Protein AF-A0A952V1J0-F1 (afdb_monomer_lite)

Sequence (82 aa):
MRFVLAVVVSLLGAVVLLPGCNASCKAMEAQGLQTTCNGGARGYIWTGISCIYTSLCNCTGRDCQRLYATQESCETAHIHCR

Structure (mmCIF, N/CA/C/O backbone):
data_AF-A0A952V1J0-F1
#
_entry.id   AF-A0A952V1J0-F1
#
loop_
_atom_site.group_PDB
_atom_site.id
_atom_site.type_symbol
_atom_site.label_atom_id
_atom_site.label_alt_id
_atom_site.label_comp_id
_atom_site.label_asym_id
_atom_site.label_entity_id
_atom_site.label_seq_id
_atom_site.pdbx_PDB_ins_code
_atom_site.Cartn_x
_atom_site.Cartn_y
_atom_site.Cartn_z
_atom_site.occupancy
_atom_site.B_iso_or_equiv
_atom_site.auth_seq_id
_atom_site.auth_comp_id
_atom_site.auth_asym_id
_atom_site.auth_atom_id
_atom_site.pdbx_PDB_model_num
ATOM 1 N N . MET A 1 1 ? -36.145 -35.827 -3.310 1.00 40.97 1 MET A N 1
ATOM 2 C CA . MET A 1 1 ? -34.681 -35.954 -3.482 1.00 40.97 1 MET A CA 1
ATOM 3 C C . MET A 1 1 ? -34.061 -34.832 -2.635 1.00 40.97 1 MET A C 1
ATOM 5 O O . MET A 1 1 ? -34.082 -33.704 -3.085 1.00 40.97 1 MET A O 1
ATOM 9 N N . ARG A 1 2 ? -33.880 -34.943 -1.301 1.00 49.03 2 ARG A N 1
ATOM 10 C CA . ARG A 1 2 ? -32.729 -35.545 -0.567 1.00 49.03 2 ARG A CA 1
ATOM 11 C C . ARG A 1 2 ? -31.432 -35.313 -1.363 1.00 49.03 2 ARG A C 1
ATOM 13 O O . ARG A 1 2 ? -31.355 -35.846 -2.457 1.00 49.03 2 ARG A O 1
ATOM 20 N N . PHE A 1 3 ? -30.504 -34.439 -0.960 1.00 44.44 3 PHE A N 1
ATOM 21 C CA . PHE A 1 3 ? -29.681 -34.536 0.253 1.00 44.44 3 PHE A CA 1
ATOM 22 C C . PHE A 1 3 ? -29.415 -33.173 0.921 1.00 44.44 3 PHE A C 1
ATOM 24 O O . PHE A 1 3 ? -28.692 -32.336 0.394 1.00 44.44 3 PHE A O 1
ATOM 31 N N . VAL A 1 4 ? -29.960 -32.997 2.125 1.00 55.41 4 VAL A N 1
ATOM 32 C CA . VAL A 1 4 ? -29.432 -32.072 3.134 1.00 55.41 4 VAL A CA 1
ATOM 33 C C . VAL A 1 4 ? -28.394 -32.881 3.908 1.00 55.41 4 VAL A C 1
ATOM 35 O O . VAL A 1 4 ? -28.766 -33.827 4.599 1.00 55.41 4 VAL A O 1
ATOM 38 N N . LEU A 1 5 ? -27.106 -32.578 3.749 1.00 51.78 5 LEU A N 1
ATOM 39 C CA . LEU A 1 5 ? -26.049 -33.163 4.575 1.00 51.78 5 LEU A CA 1
ATOM 40 C C . LEU A 1 5 ? -25.629 -32.129 5.613 1.00 51.78 5 LEU A C 1
ATOM 42 O O . LEU A 1 5 ? -24.894 -31.185 5.338 1.00 51.78 5 LEU A O 1
ATOM 46 N N . ALA A 1 6 ? -26.192 -32.319 6.803 1.00 50.81 6 ALA A N 1
ATOM 47 C CA . ALA A 1 6 ? -25.833 -31.638 8.028 1.00 50.81 6 ALA A CA 1
ATOM 48 C C . ALA A 1 6 ? -24.347 -31.866 8.334 1.00 50.81 6 ALA A C 1
ATOM 50 O O . ALA A 1 6 ? -23.911 -33.004 8.512 1.00 50.81 6 ALA A O 1
ATOM 51 N N . VAL A 1 7 ? -23.575 -30.783 8.415 1.00 56.69 7 VAL A N 1
ATOM 52 C CA . VAL A 1 7 ? -22.233 -30.830 8.995 1.00 56.69 7 VAL A CA 1
ATOM 53 C C . VAL A 1 7 ? -22.403 -30.794 10.510 1.00 56.69 7 VAL A C 1
ATOM 55 O O . VAL A 1 7 ? -22.852 -29.809 11.090 1.00 56.69 7 VAL A O 1
ATOM 58 N N . VAL A 1 8 ? -22.115 -31.938 11.120 1.00 52.25 8 VAL A N 1
ATOM 59 C CA . VAL A 1 8 ? -22.191 -32.204 12.554 1.00 52.25 8 VAL A CA 1
ATOM 60 C C . VAL A 1 8 ? -21.206 -31.302 13.303 1.00 52.25 8 VAL A C 1
ATOM 62 O O . VAL A 1 8 ? -19.998 -31.349 13.076 1.00 52.25 8 VAL A O 1
ATOM 65 N N . VAL A 1 9 ? -21.740 -30.490 14.216 1.00 57.66 9 VAL A N 1
ATOM 66 C CA . VAL A 1 9 ? -20.986 -29.681 15.181 1.00 57.66 9 VAL A CA 1
ATOM 67 C C . VAL A 1 9 ? -20.225 -30.616 16.125 1.00 57.66 9 VAL A C 1
ATOM 69 O O . VAL A 1 9 ? -20.836 -31.347 16.899 1.00 57.66 9 VAL A O 1
ATOM 72 N N . SER A 1 10 ? -18.891 -30.586 16.063 1.00 54.19 10 SER A N 1
ATOM 73 C CA . SER A 1 10 ? -18.002 -31.264 17.017 1.00 54.19 10 SER A CA 1
ATOM 74 C C . SER A 1 10 ? -17.351 -30.223 17.937 1.00 54.19 10 SER A C 1
ATOM 76 O O . SER A 1 10 ? -16.657 -29.320 17.479 1.00 54.19 10 SER A O 1
ATOM 78 N N . LEU A 1 11 ? -17.610 -30.339 19.240 1.00 57.25 11 LEU A N 1
ATOM 79 C CA . LEU A 1 11 ? -17.307 -29.381 20.317 1.00 57.25 11 LEU A CA 1
ATOM 80 C C . LEU A 1 11 ? -15.843 -29.377 20.822 1.00 57.25 11 LEU A C 1
ATOM 82 O O . LEU A 1 11 ? -15.594 -29.125 21.996 1.00 57.25 11 LEU A O 1
ATOM 86 N N . LEU A 1 12 ? -14.845 -29.600 19.966 1.00 55.59 12 LEU A N 1
ATOM 87 C CA . LEU A 1 12 ? -13.428 -29.483 20.342 1.00 55.59 12 LEU A CA 1
ATOM 88 C C . LEU A 1 12 ? -12.664 -28.699 19.273 1.00 55.59 12 LEU A C 1
ATOM 90 O O . LEU A 1 12 ? -12.226 -29.259 18.275 1.00 55.59 12 LEU A O 1
ATOM 94 N N . GLY A 1 13 ? -12.541 -27.388 19.500 1.00 54.34 13 GLY A N 1
ATOM 95 C CA . GLY A 1 13 ? -11.441 -26.545 19.021 1.00 54.34 13 GLY A CA 1
ATOM 96 C C . GLY A 1 13 ? -10.958 -26.767 17.588 1.00 54.34 13 GLY A C 1
ATOM 97 O O . GLY A 1 13 ? -9.760 -26.927 17.377 1.00 54.34 13 GLY A O 1
ATOM 98 N N . ALA A 1 14 ? -11.844 -26.730 16.595 1.00 56.06 14 ALA A N 1
ATOM 99 C CA . ALA A 1 14 ? -11.407 -26.545 15.218 1.00 56.06 14 ALA A CA 1
ATOM 100 C C . ALA A 1 14 ? -11.013 -25.071 15.039 1.00 56.06 14 ALA A C 1
ATOM 102 O O . ALA A 1 14 ? -11.821 -24.248 14.609 1.00 56.06 14 ALA A O 1
ATOM 103 N N . VAL A 1 15 ? -9.776 -24.721 15.415 1.00 57.31 15 VAL A N 1
ATOM 104 C CA . VAL A 1 15 ? -9.141 -23.497 14.918 1.00 57.31 15 VAL A CA 1
ATOM 105 C C . VAL A 1 15 ? -9.106 -23.657 13.407 1.00 57.31 15 VAL A C 1
ATOM 107 O O . VAL A 1 15 ? -8.316 -24.432 12.869 1.00 57.31 15 VAL A O 1
ATOM 110 N N . VAL A 1 16 ? -10.025 -22.979 12.726 1.00 54.91 16 VAL A N 1
ATOM 111 C CA . VAL A 1 16 ? -10.008 -22.853 11.277 1.00 54.91 16 VAL A CA 1
ATOM 112 C C . VAL A 1 16 ? -8.753 -22.046 10.962 1.00 54.91 16 VAL A C 1
ATOM 114 O O . VAL A 1 16 ? -8.774 -20.818 10.960 1.00 54.91 16 VAL A O 1
ATOM 117 N N . LEU A 1 17 ? -7.630 -22.734 10.759 1.00 53.84 17 LEU A N 1
ATOM 118 C CA . LEU A 1 17 ? -6.448 -22.166 10.131 1.00 53.84 17 LEU A CA 1
ATOM 119 C C . LEU A 1 17 ? -6.816 -21.941 8.664 1.00 53.84 17 LEU A C 1
ATOM 121 O O . LEU A 1 17 ? -6.415 -22.689 7.775 1.00 53.84 17 LEU A O 1
ATOM 125 N N . LEU A 1 18 ? -7.626 -20.907 8.414 1.00 55.44 18 LEU A N 1
ATOM 126 C CA . LEU A 1 18 ? -7.561 -20.216 7.141 1.00 55.44 18 LEU A CA 1
ATOM 127 C C . LEU A 1 18 ? -6.073 -19.910 6.961 1.00 55.44 18 LEU A C 1
ATOM 129 O O . LEU A 1 18 ? -5.470 -19.373 7.898 1.00 55.44 18 LEU A O 1
ATOM 133 N N . PRO A 1 19 ? -5.448 -20.262 5.828 1.00 49.78 19 PRO A N 1
ATOM 134 C CA . PRO A 1 19 ? -4.165 -19.695 5.475 1.00 49.78 19 PRO A CA 1
ATOM 135 C C . PRO A 1 19 ? -4.427 -18.206 5.251 1.00 49.78 19 PRO A C 1
ATOM 137 O O . 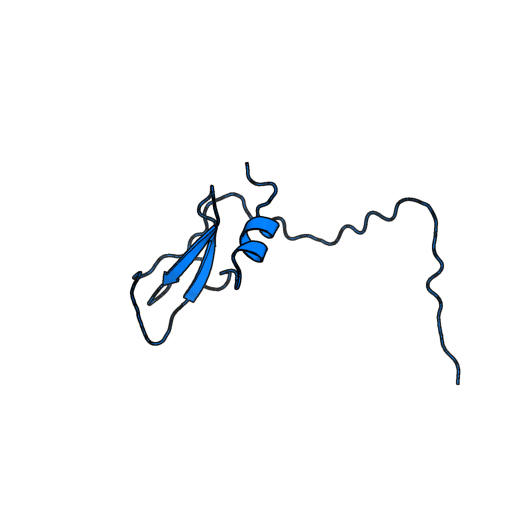PRO A 1 19 ? -4.597 -17.742 4.129 1.00 49.78 19 PRO A O 1
ATOM 140 N N . GLY A 1 20 ? -4.547 -17.457 6.348 1.00 51.50 20 GLY A N 1
ATOM 141 C CA . GLY A 1 20 ? -4.394 -16.029 6.345 1.00 51.50 20 GLY A CA 1
ATOM 142 C C . GLY A 1 20 ? -2.996 -15.844 5.812 1.00 51.50 20 GLY A C 1
ATOM 143 O O . GLY A 1 20 ? -2.022 -16.155 6.498 1.00 51.50 20 GLY A O 1
ATOM 144 N N . CYS A 1 21 ? -2.896 -15.461 4.543 1.00 59.12 21 CYS A N 1
ATOM 145 C CA . CYS A 1 21 ? -1.671 -14.911 4.012 1.00 59.12 21 CYS A CA 1
ATOM 146 C C . CYS A 1 21 ? -1.343 -13.736 4.928 1.00 59.12 21 CYS A C 1
ATOM 148 O O . CYS A 1 21 ? -1.934 -12.669 4.796 1.00 59.12 21 CYS A O 1
ATOM 150 N N . ASN A 1 22 ? -0.490 -13.978 5.924 1.00 73.25 22 ASN A N 1
ATOM 151 C CA . ASN A 1 22 ? -0.060 -12.942 6.838 1.00 73.25 22 ASN A CA 1
ATOM 152 C C . ASN A 1 22 ? 0.683 -11.930 5.972 1.00 73.25 22 ASN A C 1
ATOM 154 O O . ASN A 1 22 ? 1.666 -12.289 5.311 1.00 73.25 22 ASN A O 1
ATOM 158 N N . ALA A 1 23 ? 0.145 -10.717 5.868 1.00 88.19 23 ALA A N 1
ATOM 159 C CA . ALA A 1 23 ? 0.762 -9.712 5.031 1.00 88.19 23 ALA A CA 1
ATOM 160 C C . ALA A 1 23 ? 2.151 -9.390 5.596 1.00 88.19 23 ALA A C 1
ATOM 162 O O . ALA A 1 23 ? 2.398 -9.447 6.801 1.00 88.19 23 ALA A O 1
ATOM 163 N N . SER A 1 24 ? 3.103 -9.117 4.708 1.00 91.88 24 SER A N 1
ATOM 164 C CA . SER A 1 24 ? 4.457 -8.774 5.133 1.00 91.88 24 SER A CA 1
ATOM 165 C C . SER A 1 24 ? 4.438 -7.442 5.878 1.00 91.88 24 SER A C 1
ATOM 167 O O . SER A 1 24 ? 3.958 -6.453 5.343 1.00 91.88 24 SER A O 1
ATOM 169 N N . CYS A 1 25 ? 5.077 -7.379 7.047 1.00 94.12 25 CYS A N 1
ATOM 170 C CA . CYS A 1 25 ? 5.224 -6.119 7.779 1.00 94.12 25 CYS A CA 1
ATOM 171 C C . CYS A 1 25 ? 6.198 -5.129 7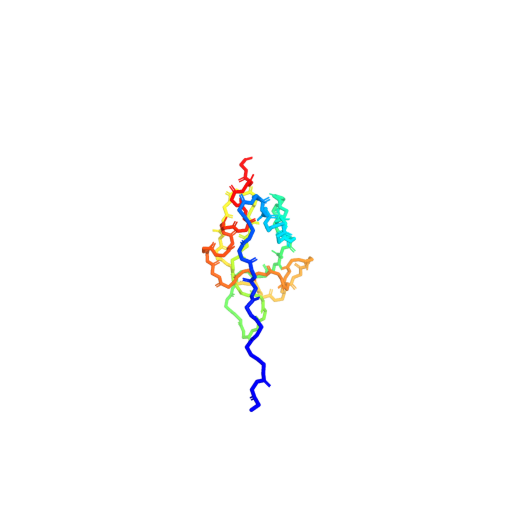.132 1.00 94.12 25 CYS A C 1
ATOM 173 O O . CYS A 1 25 ? 6.220 -3.960 7.511 1.00 94.12 25 CYS A O 1
ATOM 175 N N . LYS A 1 26 ? 6.996 -5.562 6.148 1.00 94.62 26 LYS A N 1
ATOM 176 C CA . LYS A 1 26 ? 7.802 -4.639 5.339 1.00 94.62 26 LYS A CA 1
ATOM 177 C C . LYS A 1 26 ? 6.894 -3.729 4.519 1.00 94.62 26 LYS A C 1
ATOM 179 O O . LYS A 1 26 ? 5.885 -4.191 3.994 1.00 94.62 26 LYS A O 1
ATOM 184 N N . ALA A 1 27 ? 7.307 -2.473 4.367 1.00 95.62 27 ALA A N 1
ATOM 185 C CA . ALA A 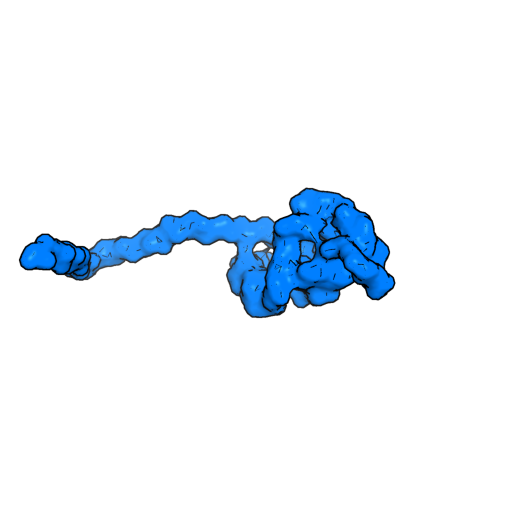1 27 ? 6.658 -1.529 3.468 1.00 95.62 27 ALA A CA 1
ATOM 186 C C . ALA A 1 27 ? 6.488 -2.130 2.065 1.00 95.62 27 ALA A C 1
ATOM 188 O O . ALA A 1 27 ? 7.397 -2.791 1.554 1.00 95.62 27 ALA A O 1
ATOM 189 N N . MET A 1 28 ? 5.329 -1.893 1.457 1.00 95.06 28 MET A N 1
ATOM 190 C CA . MET A 1 28 ? 5.041 -2.337 0.098 1.00 95.06 28 MET A CA 1
ATOM 191 C C . MET A 1 28 ? 5.923 -1.593 -0.909 1.00 95.06 28 MET A C 1
ATOM 193 O O . MET A 1 28 ? 6.085 -0.375 -0.857 1.00 95.06 28 MET A O 1
ATOM 197 N N . GLU A 1 29 ? 6.453 -2.332 -1.874 1.00 95.06 29 GLU A N 1
ATOM 198 C CA . GLU A 1 29 ? 7.250 -1.832 -2.988 1.00 95.06 29 GLU A CA 1
ATOM 199 C C . GLU A 1 29 ? 6.336 -1.501 -4.175 1.00 95.06 29 GLU A C 1
ATOM 201 O O . GLU A 1 29 ? 6.267 -2.235 -5.169 1.00 95.06 29 GLU A O 1
ATOM 206 N N . ALA A 1 30 ? 5.595 -0.401 -4.046 1.00 91.88 30 ALA A N 1
ATOM 207 C CA . ALA A 1 30 ? 4.805 0.196 -5.116 1.00 91.88 30 ALA A CA 1
ATOM 208 C C . ALA A 1 30 ? 5.256 1.648 -5.304 1.00 91.88 30 ALA A C 1
ATOM 210 O O . ALA A 1 30 ? 5.068 2.496 -4.433 1.00 91.88 30 ALA A O 1
ATOM 211 N N . GLN A 1 31 ? 5.897 1.922 -6.435 1.00 90.69 31 GLN A N 1
ATOM 212 C CA . GLN A 1 31 ? 6.490 3.215 -6.762 1.00 90.69 31 GLN A CA 1
ATOM 213 C C . GLN A 1 31 ? 5.854 3.757 -8.035 1.00 90.69 31 GLN A C 1
ATOM 215 O O . GLN A 1 31 ? 5.416 3.002 -8.893 1.00 90.69 31 GLN A O 1
ATOM 220 N N . GLY A 1 32 ? 5.794 5.073 -8.178 1.00 89.12 32 GLY A N 1
ATOM 221 C CA . GLY A 1 32 ? 5.203 5.704 -9.350 1.00 89.12 32 GLY A CA 1
ATOM 222 C C . GLY A 1 32 ? 4.992 7.193 -9.136 1.00 89.12 32 GLY A C 1
ATOM 223 O O . GLY A 1 32 ? 5.246 7.733 -8.058 1.00 89.12 32 GLY A O 1
ATOM 224 N N . LEU A 1 33 ? 4.518 7.864 -10.178 1.00 89.00 33 LEU A N 1
ATOM 225 C CA . LEU A 1 33 ? 4.173 9.279 -10.102 1.00 89.00 33 LEU A CA 1
ATOM 226 C C . LEU A 1 33 ? 2.873 9.442 -9.307 1.00 89.00 33 LEU A C 1
ATOM 228 O O . LEU A 1 33 ? 1.821 8.974 -9.740 1.00 89.00 33 LEU A O 1
ATOM 232 N N . GLN A 1 34 ? 2.950 10.129 -8.165 1.00 86.25 34 GLN A N 1
ATOM 233 C CA . GLN A 1 34 ? 1.796 10.454 -7.321 1.00 86.25 34 GLN A CA 1
ATOM 234 C C . GLN A 1 34 ? 1.017 11.641 -7.900 1.00 86.25 34 GLN A C 1
ATOM 236 O O . GLN A 1 34 ? 1.084 12.761 -7.401 1.00 86.25 34 GLN A O 1
ATOM 241 N N . THR A 1 35 ? 0.322 11.403 -9.011 1.00 85.25 35 THR A N 1
ATOM 242 C CA . THR A 1 35 ? -0.490 12.407 -9.710 1.00 85.25 35 THR A CA 1
ATOM 243 C C . THR A 1 35 ? -1.788 11.793 -10.239 1.00 85.25 35 THR A C 1
ATOM 245 O O . THR A 1 35 ? -2.046 10.596 -10.090 1.00 85.25 35 THR A O 1
ATOM 248 N N . THR A 1 36 ? -2.638 12.620 -10.846 1.00 83.19 36 THR A N 1
ATOM 249 C CA . THR A 1 36 ? -3.860 12.162 -11.514 1.00 83.19 36 THR A CA 1
ATOM 250 C C . THR A 1 36 ? -3.534 11.752 -12.947 1.00 83.19 36 THR A C 1
ATOM 252 O O . THR A 1 36 ? -3.032 12.550 -13.732 1.00 83.19 36 THR A O 1
ATOM 255 N N . CYS A 1 37 ? -3.839 10.511 -13.309 1.00 85.38 37 CYS A N 1
ATOM 256 C CA . CYS A 1 37 ? -3.673 9.985 -14.664 1.00 85.38 37 CYS A CA 1
ATOM 257 C C . CYS A 1 37 ? -4.770 8.967 -14.974 1.00 85.38 37 CYS A C 1
ATOM 259 O O . CYS A 1 37 ? -5.360 8.382 -14.068 1.00 85.38 37 CYS A O 1
ATOM 261 N N . ASN A 1 38 ? -5.037 8.731 -16.260 1.00 80.25 38 ASN A N 1
ATOM 262 C CA . ASN A 1 38 ? -6.162 7.910 -16.726 1.00 80.25 38 ASN A CA 1
ATOM 263 C C . ASN A 1 38 ? -5.936 6.381 -16.618 1.00 80.25 38 ASN A C 1
ATOM 265 O O . ASN A 1 38 ? -6.702 5.601 -17.169 1.00 80.25 38 ASN A O 1
ATOM 269 N N . GLY A 1 39 ? -4.889 5.948 -15.908 1.00 77.94 39 GLY A N 1
ATOM 270 C CA . GLY A 1 39 ? -4.528 4.546 -15.673 1.00 77.94 39 GLY A CA 1
ATOM 271 C C . GLY A 1 39 ? -3.525 4.419 -14.521 1.00 77.94 39 GLY A C 1
ATOM 272 O O . GLY A 1 39 ? -3.141 5.426 -13.940 1.00 77.94 39 GLY A O 1
ATOM 273 N N . GLY A 1 40 ? -3.101 3.203 -14.172 1.00 86.19 40 GLY A N 1
ATOM 274 C CA . GLY A 1 40 ? -2.148 2.955 -13.078 1.00 86.19 40 GLY A CA 1
ATOM 275 C C . GLY A 1 40 ? -2.757 2.207 -11.891 1.00 86.19 40 GLY A C 1
ATOM 276 O O . GLY A 1 40 ? -3.841 1.636 -12.003 1.00 86.19 40 GLY A O 1
ATOM 277 N N . ALA A 1 41 ? -2.044 2.190 -10.765 1.00 89.88 41 ALA A N 1
ATOM 278 C CA . ALA A 1 41 ? -2.474 1.503 -9.550 1.00 89.88 41 ALA A CA 1
ATOM 279 C C . ALA A 1 41 ? -3.036 2.514 -8.547 1.00 89.88 41 ALA A C 1
ATOM 281 O O . ALA A 1 41 ? -2.421 3.549 -8.289 1.00 89.88 41 ALA A O 1
ATOM 282 N N . ARG A 1 42 ? -4.210 2.221 -7.986 1.00 92.94 42 ARG A N 1
ATOM 283 C CA . ARG A 1 42 ? -4.860 3.062 -6.977 1.00 92.94 42 ARG A CA 1
ATOM 284 C C . ARG A 1 42 ? -5.403 2.192 -5.861 1.00 92.94 42 ARG A C 1
ATOM 286 O O . ARG A 1 42 ? -5.926 1.113 -6.129 1.00 92.94 42 ARG A O 1
ATOM 293 N N . GLY A 1 43 ? -5.289 2.676 -4.635 1.00 94.50 43 GLY A N 1
ATOM 294 C CA . GLY A 1 43 ? -5.711 1.947 -3.448 1.00 94.50 43 GLY A CA 1
ATOM 295 C C . GLY A 1 43 ? -4.822 2.270 -2.260 1.00 94.50 43 GLY A C 1
ATOM 296 O O . GLY A 1 43 ? -4.129 3.286 -2.245 1.00 94.50 43 GLY A O 1
ATOM 297 N N . TYR A 1 44 ? -4.844 1.397 -1.266 1.00 96.06 44 TYR A N 1
ATOM 298 C CA . TYR A 1 44 ? -4.105 1.556 -0.025 1.00 96.06 44 TYR A CA 1
ATOM 299 C C . TYR A 1 44 ? -2.842 0.699 -0.035 1.00 96.06 44 TYR A C 1
ATOM 301 O O . TYR A 1 44 ? -2.879 -0.471 -0.427 1.00 96.06 44 TYR A O 1
ATOM 309 N N . ILE A 1 45 ? -1.733 1.294 0.403 1.00 95.62 45 ILE A N 1
ATOM 310 C CA . ILE A 1 45 ? -0.441 0.626 0.571 1.00 95.62 45 ILE A CA 1
ATOM 311 C C . ILE A 1 45 ? -0.016 0.652 2.034 1.00 95.62 45 ILE A C 1
ATOM 313 O O . ILE A 1 45 ? -0.225 1.646 2.730 1.00 95.62 45 ILE A O 1
ATOM 317 N N . TRP A 1 46 ? 0.623 -0.425 2.479 1.00 96.38 46 TRP A N 1
ATOM 318 C CA . TRP A 1 46 ? 1.271 -0.487 3.780 1.00 96.38 46 TRP A CA 1
ATOM 319 C C . TRP A 1 46 ? 2.649 0.171 3.719 1.00 96.38 46 TRP A C 1
ATOM 321 O O . TRP A 1 46 ? 3.504 -0.218 2.922 1.00 96.38 46 TRP A O 1
ATOM 331 N N . THR A 1 47 ? 2.880 1.157 4.580 1.00 94.31 47 THR A N 1
ATOM 332 C CA . THR A 1 47 ? 4.149 1.905 4.654 1.00 94.31 47 THR A CA 1
ATOM 333 C C . THR A 1 47 ? 5.19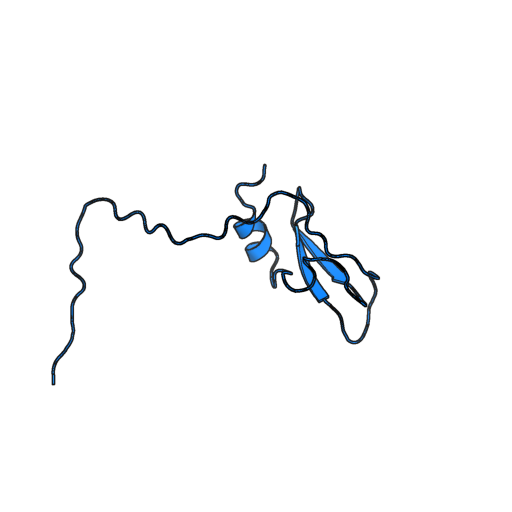8 1.241 5.546 1.00 94.31 47 THR A C 1
ATOM 335 O O . THR A 1 47 ? 6.300 1.764 5.683 1.00 94.31 47 THR A O 1
ATOM 338 N N . GLY A 1 48 ? 4.874 0.110 6.176 1.00 94.06 48 GLY A N 1
ATOM 339 C CA . GLY A 1 48 ? 5.649 -0.441 7.291 1.00 94.06 48 GLY A CA 1
ATOM 340 C C . GLY A 1 48 ? 5.100 -0.039 8.662 1.00 94.06 48 GLY A C 1
ATOM 341 O O . GLY A 1 48 ? 5.423 -0.693 9.646 1.00 94.06 48 GLY A O 1
ATOM 342 N N . ILE A 1 49 ? 4.281 1.018 8.719 1.00 94.56 49 ILE A N 1
ATOM 343 C CA . ILE A 1 49 ? 3.768 1.608 9.967 1.00 94.56 49 ILE A CA 1
ATOM 344 C C . ILE A 1 49 ? 2.249 1.817 9.906 1.00 94.56 49 ILE A C 1
ATOM 346 O O . ILE A 1 49 ? 1.554 1.611 10.894 1.00 94.56 49 ILE A O 1
ATOM 350 N N . SER A 1 50 ? 1.733 2.256 8.758 1.00 95.19 50 SER A N 1
ATOM 351 C CA . SER A 1 50 ? 0.307 2.527 8.547 1.00 95.19 50 SER A CA 1
ATOM 352 C C . SER A 1 50 ? -0.106 2.326 7.092 1.00 95.19 50 SER A C 1
ATOM 354 O O . SER A 1 50 ? 0.744 2.315 6.188 1.00 95.19 50 SER A O 1
ATOM 356 N N . CYS A 1 51 ? -1.411 2.209 6.849 1.00 96.38 51 CYS A N 1
ATOM 357 C CA . CYS A 1 51 ? -1.962 2.206 5.502 1.00 96.38 51 CYS A CA 1
ATOM 358 C C . CYS A 1 51 ? -2.253 3.623 5.006 1.00 96.38 51 CYS A C 1
ATOM 360 O O . CYS A 1 51 ? -2.963 4.394 5.651 1.00 96.38 51 CYS A O 1
ATOM 362 N N . ILE A 1 52 ? -1.755 3.955 3.814 1.00 95.31 52 ILE A N 1
ATOM 363 C CA . ILE A 1 52 ? -2.019 5.242 3.159 1.00 95.31 52 ILE A CA 1
ATOM 364 C C . ILE A 1 52 ? -2.662 5.029 1.796 1.00 95.31 52 ILE A C 1
ATOM 366 O O . ILE A 1 52 ? -2.320 4.088 1.079 1.00 95.31 52 ILE A O 1
ATOM 370 N N . TYR A 1 53 ? -3.584 5.917 1.425 1.00 94.69 53 TYR A N 1
ATOM 371 C CA . TYR A 1 53 ? -4.122 5.942 0.071 1.00 94.69 53 TYR A CA 1
ATOM 372 C C . TYR A 1 53 ? -3.070 6.489 -0.897 1.00 94.69 53 TYR A C 1
ATOM 374 O O . TYR A 1 53 ? -2.446 7.517 -0.633 1.00 94.69 53 TYR A O 1
ATOM 382 N N . THR A 1 54 ? -2.902 5.828 -2.037 1.00 91.69 54 THR A N 1
ATOM 383 C CA . THR A 1 54 ? -2.017 6.276 -3.106 1.00 91.69 54 THR A CA 1
ATOM 384 C C . THR A 1 54 ? -2.662 6.095 -4.477 1.00 91.69 54 THR A C 1
ATOM 386 O O . THR A 1 54 ? -3.505 5.223 -4.703 1.00 91.69 54 THR A O 1
ATOM 389 N N . SER A 1 55 ? -2.246 6.947 -5.409 1.00 93.00 55 SER A N 1
ATOM 390 C CA . SER A 1 55 ? -2.564 6.855 -6.829 1.00 93.00 55 SER A CA 1
ATOM 391 C C . SER A 1 55 ? -1.255 6.973 -7.592 1.00 93.00 55 SER A C 1
ATOM 393 O O . SER A 1 55 ? -0.675 8.054 -7.669 1.00 93.00 55 SER A O 1
ATOM 395 N N . LEU A 1 56 ? -0.777 5.847 -8.115 1.00 92.19 56 LEU A N 1
ATOM 396 C CA . LEU A 1 56 ? 0.524 5.717 -8.755 1.00 92.19 56 LEU A CA 1
ATOM 397 C C . LEU A 1 56 ? 0.351 5.560 -10.263 1.00 92.19 56 LEU A C 1
ATOM 399 O O . LEU A 1 56 ? -0.035 4.502 -10.774 1.00 92.19 56 LEU A O 1
ATOM 403 N N . CYS A 1 57 ? 0.689 6.623 -10.983 1.00 92.81 57 CYS A N 1
ATOM 404 C CA . CYS A 1 57 ? 0.827 6.602 -12.430 1.00 92.81 57 CYS A CA 1
ATOM 405 C C . CYS A 1 57 ? 2.091 5.834 -12.815 1.00 92.81 57 CYS A C 1
ATOM 407 O O . CYS A 1 57 ? 3.150 6.066 -12.228 1.00 92.81 57 CYS A O 1
ATOM 409 N N . ASN A 1 58 ? 1.982 4.953 -13.818 1.00 91.19 58 ASN A N 1
ATOM 410 C CA . ASN A 1 58 ? 3.064 4.055 -14.242 1.00 91.19 58 ASN A CA 1
ATOM 411 C C . ASN A 1 58 ? 3.681 3.303 -13.056 1.00 91.19 58 ASN A C 1
ATOM 413 O O . ASN A 1 58 ? 4.888 3.369 -12.836 1.00 91.19 58 ASN A O 1
ATOM 417 N N . CYS A 1 59 ? 2.832 2.638 -12.266 1.00 92.75 59 CYS A N 1
ATOM 418 C CA . CYS A 1 59 ? 3.283 1.938 -11.072 1.00 92.75 59 CYS A CA 1
ATOM 419 C C . CYS A 1 59 ? 4.330 0.867 -11.422 1.00 92.75 59 CYS A C 1
ATOM 421 O O . CYS A 1 59 ? 4.080 -0.000 -12.262 1.00 92.75 59 CYS A O 1
ATOM 423 N N . THR A 1 60 ? 5.476 0.914 -10.751 1.00 92.62 60 THR A N 1
ATOM 424 C CA . THR A 1 60 ? 6.554 -0.073 -10.814 1.00 92.62 60 THR A CA 1
ATOM 425 C C . THR A 1 60 ? 6.821 -0.675 -9.436 1.00 92.62 60 THR A C 1
ATOM 427 O O . THR A 1 60 ? 6.565 -0.063 -8.399 1.00 92.62 60 THR A O 1
ATOM 430 N N . GLY A 1 61 ? 7.331 -1.906 -9.424 1.00 92.69 61 GLY A N 1
ATOM 431 C CA . GLY A 1 61 ? 7.579 -2.664 -8.199 1.00 92.69 61 GLY A CA 1
ATOM 432 C C . GLY A 1 61 ? 6.664 -3.878 -8.056 1.00 92.69 61 GLY A C 1
ATOM 433 O O . GLY A 1 61 ? 5.717 -4.079 -8.822 1.00 92.69 61 GLY A O 1
ATOM 434 N N . ARG A 1 62 ? 6.991 -4.738 -7.091 1.00 92.62 62 ARG A N 1
ATOM 435 C CA . ARG A 1 62 ? 6.341 -6.049 -6.914 1.00 92.62 62 ARG A CA 1
ATOM 436 C C . ARG A 1 62 ? 4.931 -5.940 -6.339 1.00 92.62 62 ARG A C 1
ATOM 438 O O . ARG A 1 62 ? 4.154 -6.886 -6.445 1.00 92.62 62 ARG A O 1
ATOM 445 N N . ASP A 1 63 ? 4.596 -4.795 -5.751 1.00 94.12 63 ASP A N 1
ATOM 446 C CA . ASP A 1 63 ? 3.337 -4.590 -5.040 1.00 94.12 63 ASP A CA 1
ATOM 447 C C . ASP A 1 63 ? 2.277 -3.824 -5.823 1.00 94.12 63 ASP A C 1
ATOM 449 O O . ASP A 1 63 ? 1.145 -3.729 -5.364 1.00 94.12 63 ASP A O 1
ATOM 453 N N . CYS A 1 64 ? 2.576 -3.350 -7.031 1.00 92.12 64 CYS A N 1
ATOM 454 C CA . CYS A 1 64 ? 1.643 -2.544 -7.824 1.00 92.12 64 CYS A CA 1
ATOM 455 C C . CYS A 1 64 ? 0.305 -3.218 -8.151 1.00 92.12 64 CYS A C 1
ATOM 457 O O . CYS A 1 64 ? -0.672 -2.528 -8.420 1.00 92.12 64 CYS A O 1
ATOM 459 N N . GLN A 1 65 ? 0.250 -4.550 -8.148 1.00 90.38 65 GLN A N 1
ATOM 460 C CA . GLN A 1 65 ? -0.979 -5.322 -8.380 1.00 90.38 65 GLN A CA 1
ATOM 461 C C . GLN A 1 65 ? -1.600 -5.852 -7.078 1.00 90.38 65 GLN A C 1
ATOM 463 O O . GLN A 1 65 ? -2.532 -6.649 -7.115 1.00 90.38 65 GLN A O 1
ATOM 468 N N . ARG A 1 66 ? -1.065 -5.443 -5.922 1.00 92.50 66 ARG A N 1
ATOM 469 C CA . ARG A 1 66 ? -1.461 -5.919 -4.588 1.00 92.50 66 ARG A CA 1
ATOM 470 C C . ARG A 1 66 ? -1.993 -4.800 -3.693 1.00 92.50 66 ARG A C 1
ATOM 472 O O . ARG A 1 66 ? -2.052 -4.973 -2.481 1.00 92.50 66 ARG A O 1
ATOM 479 N N . LEU A 1 67 ? -2.358 -3.654 -4.273 1.00 93.69 67 LEU A N 1
ATOM 480 C CA . LEU A 1 67 ? -2.965 -2.554 -3.524 1.00 93.69 67 LEU A CA 1
ATOM 481 C C . LEU A 1 67 ? -4.318 -2.988 -2.962 1.00 93.69 67 LEU A C 1
ATOM 483 O O . LEU A 1 67 ? -5.116 -3.644 -3.633 1.00 93.69 67 LEU A O 1
ATOM 487 N N . TYR A 1 68 ? -4.584 -2.570 -1.733 1.00 96.00 68 TYR A N 1
ATOM 488 C CA . TYR A 1 68 ? -5.848 -2.835 -1.067 1.00 96.00 68 TYR A CA 1
ATOM 489 C C . TYR A 1 68 ? -6.918 -1.857 -1.546 1.00 96.00 68 TYR A C 1
ATOM 491 O O . TYR A 1 68 ? -6.655 -0.670 -1.734 1.00 96.00 68 TYR A O 1
ATOM 499 N N . ALA A 1 69 ? -8.150 -2.334 -1.709 1.00 95.38 69 ALA A N 1
ATOM 500 C CA . ALA A 1 69 ? -9.255 -1.485 -2.148 1.00 95.38 69 ALA A CA 1
ATOM 501 C C . ALA A 1 69 ? -9.719 -0.505 -1.054 1.00 95.38 69 ALA A C 1
ATOM 503 O O . ALA A 1 69 ? -10.188 0.588 -1.367 1.00 95.38 69 ALA A O 1
ATOM 504 N N . THR A 1 70 ? -9.583 -0.879 0.224 1.00 96.44 70 THR A N 1
ATOM 505 C CA . THR A 1 70 ? -10.047 -0.078 1.367 1.00 96.44 70 THR A CA 1
ATOM 506 C C . THR A 1 70 ? -8.985 0.028 2.457 1.00 96.44 70 THR A C 1
ATOM 508 O O . THR A 1 70 ? -8.175 -0.887 2.632 1.00 96.44 70 THR A O 1
ATOM 511 N N . GLN A 1 71 ? -9.032 1.117 3.233 1.00 96.56 71 GLN A N 1
ATOM 512 C CA . GLN A 1 71 ? -8.156 1.314 4.389 1.00 96.56 71 GLN A CA 1
ATOM 513 C C . GLN A 1 71 ? -8.287 0.162 5.386 1.00 96.56 71 GLN A C 1
ATOM 515 O O . GLN A 1 71 ? -7.288 -0.428 5.778 1.00 96.56 71 GLN A O 1
ATOM 520 N N . GLU A 1 72 ? -9.521 -0.202 5.735 1.00 95.75 72 GLU A N 1
ATOM 521 C CA . GLU A 1 72 ? -9.806 -1.273 6.690 1.00 95.75 72 GLU A CA 1
ATOM 522 C C . GLU A 1 72 ? -9.203 -2.614 6.256 1.00 95.75 72 GLU A C 1
ATOM 524 O O . GLU A 1 72 ? -8.608 -3.307 7.078 1.00 95.75 72 GLU A O 1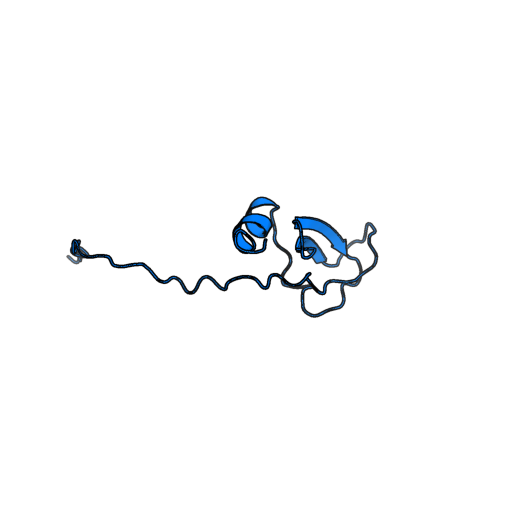
ATOM 529 N N . SER A 1 73 ? -9.285 -2.963 4.965 1.00 95.38 73 SER A N 1
ATOM 530 C CA . SER A 1 73 ? -8.691 -4.211 4.466 1.00 95.38 73 SER A CA 1
ATOM 531 C C . SER A 1 73 ? -7.164 -4.216 4.571 1.00 95.38 73 SER A C 1
ATOM 533 O O . SER A 1 73 ? -6.582 -5.244 4.906 1.00 95.38 73 SER A O 1
ATOM 535 N N . CYS A 1 74 ? -6.525 -3.064 4.351 1.00 95.94 74 CYS A N 1
ATOM 536 C CA . CYS A 1 74 ? -5.083 -2.915 4.500 1.00 95.94 74 CYS A CA 1
ATOM 537 C C . CYS A 1 74 ? -4.659 -3.014 5.973 1.00 95.94 74 CYS A C 1
ATOM 539 O O . CYS A 1 74 ? -3.760 -3.790 6.291 1.00 95.94 74 CYS A O 1
ATOM 541 N N . GLU A 1 75 ? -5.324 -2.287 6.875 1.00 94.94 75 GLU A N 1
ATOM 542 C CA . GLU A 1 75 ? -4.997 -2.290 8.310 1.00 94.94 75 GLU A CA 1
ATOM 543 C C . GLU A 1 75 ? -5.259 -3.668 8.932 1.00 94.94 75 GLU A C 1
ATOM 545 O O . GLU A 1 75 ? -4.435 -4.189 9.678 1.00 94.94 75 GLU A O 1
ATOM 550 N N . THR A 1 76 ? -6.365 -4.320 8.560 1.00 94.12 76 THR A N 1
ATOM 551 C CA . THR A 1 76 ? -6.688 -5.680 9.021 1.00 94.12 76 THR A CA 1
ATOM 552 C C . THR A 1 76 ? -5.636 -6.686 8.567 1.00 94.12 76 THR A C 1
ATOM 554 O O . THR A 1 76 ? -5.227 -7.542 9.349 1.00 94.12 76 THR A O 1
ATOM 557 N N . ALA A 1 77 ? -5.154 -6.573 7.325 1.00 93.56 77 ALA A N 1
ATOM 558 C CA . ALA A 1 77 ? -4.104 -7.447 6.810 1.00 93.56 77 ALA A CA 1
ATOM 559 C C . ALA A 1 77 ? -2.765 -7.280 7.556 1.00 93.56 77 ALA A C 1
ATOM 561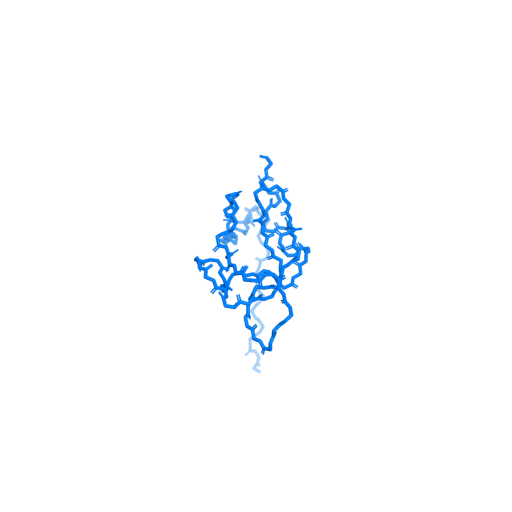 O O . ALA A 1 77 ? -1.995 -8.237 7.628 1.00 93.56 77 ALA A O 1
ATOM 562 N N . HIS A 1 78 ? -2.509 -6.105 8.144 1.00 93.50 78 HIS A N 1
ATOM 563 C CA . HIS A 1 78 ? -1.272 -5.774 8.863 1.00 93.50 78 HIS A CA 1
ATOM 564 C C . HIS A 1 78 ? -1.473 -5.603 10.376 1.00 93.50 78 HIS A C 1
ATOM 566 O O . HIS A 1 78 ? -0.593 -5.087 11.057 1.00 93.50 78 HIS A O 1
ATOM 572 N N . ILE A 1 79 ? -2.580 -6.094 10.946 1.00 92.19 79 ILE A N 1
ATOM 573 C CA . ILE A 1 79 ? -2.924 -5.914 12.371 1.00 92.19 79 ILE A CA 1
ATOM 574 C C . ILE A 1 79 ? -1.859 -6.458 13.347 1.00 92.19 79 ILE A C 1
ATOM 576 O O . ILE A 1 79 ? -1.789 -6.060 14.514 1.00 92.19 79 ILE A O 1
ATOM 580 N N . HIS A 1 80 ? -1.019 -7.379 12.871 1.00 90.38 80 HIS A N 1
ATOM 581 C CA . HIS A 1 80 ? 0.075 -7.995 13.622 1.00 90.38 80 HIS A CA 1
ATOM 582 C C . HIS A 1 80 ? 1.431 -7.302 13.434 1.00 90.38 80 HIS A C 1
ATOM 584 O O . HIS A 1 80 ? 2.392 -7.666 14.109 1.00 90.38 80 HIS A O 1
ATOM 590 N N . CYS A 1 81 ? 1.516 -6.318 12.542 1.00 88.50 81 CYS A N 1
ATOM 591 C CA . CYS A 1 81 ? 2.712 -5.534 12.293 1.00 88.50 81 CYS A CA 1
ATOM 592 C C . CYS A 1 81 ? 2.740 -4.366 13.279 1.00 88.50 81 CYS A C 1
ATOM 594 O O . CYS A 1 81 ? 1.963 -3.421 13.159 1.00 88.50 81 CYS A O 1
ATOM 596 N N . ARG A 1 82 ? 3.588 -4.482 14.299 1.00 63.28 82 ARG A N 1
ATOM 597 C CA . ARG A 1 82 ? 3.825 -3.464 15.325 1.00 63.28 82 ARG A CA 1
ATOM 598 C C . ARG A 1 82 ? 5.313 -3.203 15.455 1.00 63.28 82 ARG A C 1
ATOM 600 O O . ARG A 1 82 ? 6.074 -4.189 15.320 1.00 63.28 82 ARG A O 1
#

pLDDT: mean 81.68, std 17.56, range [40.97, 96.56]

Secondary structure (DSSP, 8-state):
-----------S------------SSPP--EEEES--SSSEEEEEE-SSSEEEEEEEEEESTTTT--BSSHHHHHHHTTT--

Foldseek 3Di:
DDDDDDDDDDPDDPPPPPVLVQDDLDWAQKDADQDDDPDFAWAWTRGSPAIDTTDHDPIDHPCRVPHHHDRVVRCVSHVVRD

Radius of gyration: 18.92 Å; chains: 1; bounding box: 42×48×37 Å